Protein AF-A0A7J4PYE3-F1 (afdb_monomer_lite)

Radius of gyration: 20.79 Å; chains: 1; bounding box: 40×28×66 Å

Secondary structure (DSSP, 8-state):
--HHHHHHHHHHHHHTS----------PPPPP-EEEETTEEEETTHHHHHHHHTS-HHHHHHHHHHHHTS-EEE-SS-EEEES---HHHHHHHHHH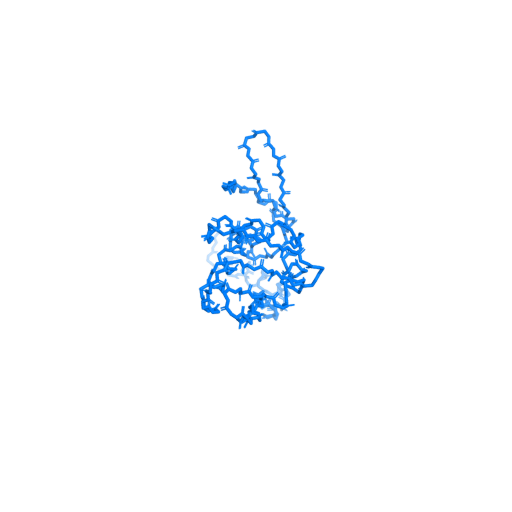HHHHHTS-TTT--S-EEEEEETTEEEEEETTT--EEEE--

Sequence (136 aa):
MSEEEYVKLLDRAFSKLPNLSADKADFVIPDADVFNEGTKTIIRNMALIADRARRSGADIARYIGKEFSVPVNMEEQRLIMNGKFPADEINRRIKRYFEVYVICRECKKPDTHLENAEKGMYLICEACGARYWVKN

pLDDT: mean 87.07, std 9.21, range [50.81, 94.44]

Foldseek 3Di:
DDPVVVVVVVVVVVVPDPPPPVPPVQLDQDQWDWDDDPQKIKTQALVVNCVSLVHDSVVVQVQVCVVVVFDWDDDPGMIITGGDDDSVVVRVSSVVCCVQAQADPPPRHSQWDWDQDPVGIWIAHPVPRDIDHGDD

Structure (mmCIF, N/CA/C/O backbone):
data_AF-A0A7J4PYE3-F1
#
_entry.id   AF-A0A7J4PYE3-F1
#
loop_
_atom_site.group_PDB
_atom_site.id
_atom_site.type_symbol
_atom_site.label_atom_id
_atom_site.label_alt_id
_atom_site.label_comp_id
_atom_site.label_asym_id
_atom_site.label_entity_id
_atom_site.label_seq_id
_atom_site.pdbx_PDB_ins_code
_atom_site.Cartn_x
_atom_site.Cartn_y
_atom_site.Cartn_z
_atom_site.occupancy
_atom_site.B_iso_or_equiv
_atom_site.auth_seq_id
_atom_site.auth_comp_id
_atom_site.auth_asym_id
_atom_site.auth_atom_id
_atom_site.pdbx_PDB_model_num
ATOM 1 N N . MET A 1 1 ? 20.023 1.152 -47.339 1.00 64.56 1 MET A N 1
ATOM 2 C CA . MET A 1 1 ? 19.140 0.050 -46.910 1.00 64.56 1 MET A CA 1
ATOM 3 C C . MET A 1 1 ? 17.877 0.158 -47.735 1.00 64.56 1 MET A C 1
ATOM 5 O O . MET A 1 1 ? 17.312 1.247 -47.766 1.00 64.56 1 MET A O 1
ATOM 9 N N . SER A 1 2 ? 17.508 -0.886 -48.474 1.00 87.19 2 SER A N 1
ATOM 10 C CA . SER A 1 2 ? 16.273 -0.881 -49.267 1.00 87.19 2 SER A CA 1
ATOM 11 C C . SER A 1 2 ? 15.071 -1.249 -48.396 1.00 87.19 2 SER A C 1
ATOM 13 O O . SER A 1 2 ? 15.210 -1.909 -47.365 1.00 87.19 2 SER A O 1
ATOM 15 N N . GLU A 1 3 ? 13.881 -0.820 -48.809 1.00 85.69 3 GLU A N 1
ATOM 16 C CA . GLU A 1 3 ? 12.619 -1.108 -48.115 1.00 85.69 3 GLU A CA 1
ATOM 17 C C . GLU A 1 3 ? 12.372 -2.624 -47.977 1.00 85.69 3 GLU A C 1
ATOM 19 O O . GLU A 1 3 ? 11.967 -3.108 -46.923 1.00 85.69 3 GLU A O 1
ATOM 24 N N . GLU A 1 4 ? 12.758 -3.402 -48.990 1.00 89.56 4 GLU A N 1
ATOM 25 C CA . GLU A 1 4 ? 12.681 -4.869 -48.983 1.00 89.56 4 GLU A CA 1
ATOM 26 C C . GLU A 1 4 ? 13.596 -5.528 -47.941 1.00 89.56 4 GLU A C 1
ATOM 28 O O . GLU A 1 4 ? 13.270 -6.572 -47.371 1.00 89.56 4 GLU A O 1
ATOM 33 N N . GLU A 1 5 ? 14.763 -4.936 -47.689 1.00 91.19 5 GLU A N 1
ATOM 34 C CA . GLU A 1 5 ? 15.734 -5.442 -46.720 1.00 91.19 5 GLU A CA 1
ATOM 35 C C . GLU A 1 5 ? 15.252 -5.194 -45.282 1.00 91.19 5 GLU 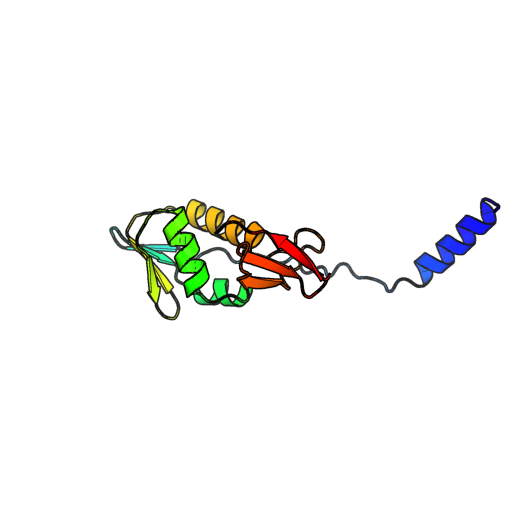A C 1
ATOM 37 O O . GLU A 1 5 ? 15.411 -6.057 -44.416 1.00 91.19 5 GLU A O 1
ATOM 42 N N . TYR A 1 6 ? 14.574 -4.064 -45.047 1.00 90.62 6 TYR A N 1
ATOM 43 C CA . TYR A 1 6 ? 13.924 -3.754 -43.772 1.00 90.62 6 TYR A CA 1
ATOM 44 C C . TYR A 1 6 ? 12.810 -4.755 -43.439 1.00 90.62 6 TYR A C 1
ATOM 46 O O . TYR A 1 6 ? 12.807 -5.316 -42.343 1.00 90.62 6 TYR A O 1
ATOM 54 N N . VAL A 1 7 ? 11.918 -5.045 -44.393 1.00 92.25 7 VAL A N 1
ATOM 55 C CA . VAL A 1 7 ? 10.800 -5.986 -44.188 1.00 92.25 7 VAL A CA 1
ATOM 56 C C . VAL A 1 7 ? 11.307 -7.398 -43.878 1.00 92.25 7 VAL A C 1
ATOM 58 O O . VAL A 1 7 ? 10.844 -8.025 -42.927 1.00 92.25 7 VAL A O 1
ATOM 61 N N . LYS A 1 8 ? 12.337 -7.879 -44.587 1.00 91.81 8 LYS A N 1
ATOM 62 C CA . LYS A 1 8 ? 12.940 -9.200 -44.318 1.00 91.81 8 LYS A CA 1
ATOM 63 C C . LYS A 1 8 ? 13.565 -9.302 -42.926 1.00 91.81 8 LYS A C 1
ATOM 65 O O . LYS A 1 8 ? 13.470 -10.345 -42.275 1.00 91.81 8 LYS A O 1
ATOM 70 N N . LEU A 1 9 ? 14.232 -8.241 -42.467 1.00 88.25 9 LEU A N 1
ATOM 71 C CA . LEU A 1 9 ? 14.792 -8.188 -41.115 1.00 88.25 9 LEU A CA 1
ATOM 72 C C . LEU A 1 9 ? 13.686 -8.151 -40.054 1.00 88.25 9 LEU A C 1
ATOM 74 O O . LEU A 1 9 ? 13.819 -8.807 -39.018 1.00 88.25 9 LEU A O 1
ATOM 78 N N . LEU A 1 10 ? 12.595 -7.438 -40.334 1.00 87.88 10 LEU A N 1
ATOM 79 C CA . LEU A 1 10 ? 11.438 -7.318 -39.456 1.00 87.88 10 LEU A CA 1
ATOM 80 C C . LEU A 1 10 ? 10.707 -8.661 -39.284 1.00 87.88 10 LEU A C 1
ATOM 82 O O . LEU A 1 10 ? 10.503 -9.100 -38.152 1.00 87.88 10 LEU A O 1
ATOM 86 N N . ASP A 1 11 ? 10.418 -9.373 -40.373 1.00 88.50 11 ASP A N 1
ATOM 87 C CA . ASP A 1 11 ? 9.763 -10.693 -40.340 1.00 88.50 11 ASP A CA 1
ATOM 88 C C . ASP A 1 11 ? 10.601 -11.738 -39.594 1.00 88.50 11 ASP A C 1
ATOM 90 O O . ASP A 1 11 ? 10.098 -12.556 -38.812 1.00 88.50 11 ASP A O 1
ATOM 94 N N . ARG A 1 12 ? 11.925 -11.687 -39.773 1.00 88.44 12 ARG A N 1
ATOM 95 C CA . ARG A 1 12 ? 12.855 -12.540 -39.026 1.00 88.44 12 ARG A CA 1
ATOM 96 C C . ARG A 1 12 ? 12.849 -12.224 -37.529 1.00 88.44 12 ARG A C 1
ATOM 98 O O . ARG A 1 12 ? 13.053 -13.131 -36.723 1.00 88.44 12 ARG A O 1
ATOM 105 N N . ALA A 1 13 ? 12.666 -10.962 -37.149 1.00 84.69 13 ALA A N 1
ATOM 106 C CA . ALA A 1 13 ? 12.586 -10.567 -35.748 1.00 84.69 13 ALA A CA 1
ATOM 107 C C . ALA A 1 13 ? 11.272 -11.048 -35.116 1.00 84.69 13 ALA A C 1
ATOM 109 O O . ALA A 1 13 ? 11.312 -11.686 -34.066 1.00 84.69 13 ALA A O 1
ATOM 110 N N . PHE A 1 14 ? 10.131 -10.834 -35.781 1.00 81.38 14 PHE A N 1
ATOM 111 C CA . PHE A 1 14 ? 8.822 -11.262 -35.277 1.00 81.38 14 PHE A CA 1
ATOM 112 C C . PHE A 1 14 ? 8.671 -12.784 -35.191 1.00 81.38 14 PHE A C 1
ATOM 114 O O . PHE A 1 14 ? 8.122 -13.279 -34.213 1.00 81.38 14 PHE A O 1
ATOM 121 N N . SER A 1 15 ? 9.218 -13.541 -36.146 1.00 83.88 15 SER A N 1
ATOM 122 C CA . SER A 1 15 ? 9.174 -15.015 -36.122 1.00 83.88 15 SER A CA 1
ATOM 123 C C . SER A 1 15 ? 9.995 -15.653 -34.995 1.00 83.88 15 SER A C 1
ATOM 125 O O . SER A 1 15 ? 9.767 -16.808 -34.642 1.00 83.88 15 SER A O 1
ATOM 127 N N . LYS A 1 16 ? 10.956 -14.917 -34.423 1.00 83.94 16 LYS A N 1
ATOM 128 C CA . LYS A 1 16 ? 11.773 -15.363 -33.285 1.00 83.94 16 LYS A CA 1
ATOM 129 C C . LYS A 1 16 ? 11.232 -14.921 -31.935 1.00 83.94 16 LYS A C 1
ATOM 131 O O . LYS A 1 16 ? 11.776 -15.343 -30.913 1.00 83.94 16 LYS A O 1
ATOM 136 N N . LEU A 1 17 ? 10.219 -14.057 -31.909 1.00 76.69 17 LEU A N 1
ATOM 137 C CA . LEU A 1 17 ? 9.573 -13.729 -30.653 1.00 76.69 17 LEU A CA 1
ATOM 138 C C . LEU A 1 17 ? 8.844 -14.989 -30.176 1.00 76.69 17 LEU A C 1
ATOM 140 O O . LEU A 1 17 ? 8.070 -15.565 -30.943 1.00 76.69 17 LEU A O 1
ATOM 144 N N . PRO A 1 18 ? 9.089 -15.455 -28.940 1.00 75.75 18 PRO A N 1
ATOM 145 C CA . PRO A 1 18 ? 8.238 -16.484 -28.370 1.00 75.75 18 PRO A CA 1
ATOM 146 C C . PRO A 1 18 ? 6.791 -15.987 -28.441 1.00 75.75 18 PRO A C 1
ATOM 148 O O . PRO A 1 18 ? 6.555 -14.786 -28.279 1.00 75.75 18 PRO A O 1
ATOM 151 N N . ASN A 1 19 ? 5.836 -16.894 -28.678 1.00 62.03 19 ASN A N 1
ATOM 152 C CA . ASN A 1 19 ? 4.420 -16.606 -28.476 1.00 62.03 19 ASN A CA 1
ATOM 153 C C . ASN A 1 19 ? 4.255 -16.218 -27.005 1.00 62.03 19 ASN A C 1
ATOM 155 O O . ASN A 1 19 ? 4.042 -17.072 -26.148 1.00 62.03 19 ASN A O 1
ATOM 159 N N . LEU A 1 20 ? 4.420 -14.930 -26.709 1.00 58.03 20 LEU A N 1
ATOM 160 C CA . LEU A 1 20 ? 3.992 -14.312 -25.474 1.00 58.03 20 LEU A CA 1
ATOM 161 C C . LEU A 1 20 ? 2.472 -14.372 -25.531 1.00 58.03 20 LEU A C 1
ATOM 163 O O . LEU A 1 20 ? 1.812 -13.400 -25.899 1.00 58.03 20 LEU A O 1
ATOM 167 N N . SER A 1 21 ? 1.919 -15.549 -25.222 1.00 51.34 21 SER A N 1
ATOM 168 C CA . SER A 1 21 ? 0.558 -15.624 -24.732 1.00 51.34 21 SER A CA 1
ATOM 169 C C . SER A 1 21 ? 0.466 -14.557 -23.656 1.00 51.34 21 SER A C 1
ATOM 171 O O . SER A 1 21 ? 1.351 -14.406 -22.807 1.00 51.34 21 SER A O 1
ATOM 173 N N . ALA A 1 22 ? -0.543 -13.713 -23.803 1.00 54.50 22 ALA A N 1
ATOM 174 C CA . ALA A 1 22 ? -0.790 -12.552 -22.981 1.00 54.50 22 ALA A CA 1
ATOM 175 C C . ALA A 1 22 ? -1.236 -12.959 -21.569 1.00 54.50 22 ALA A C 1
ATOM 177 O O . ALA A 1 22 ? -2.178 -12.397 -21.031 1.00 54.50 22 ALA A O 1
ATOM 178 N N . ASP A 1 23 ? -0.523 -13.878 -20.927 1.00 50.81 23 ASP A N 1
ATOM 179 C CA . ASP A 1 23 ? -0.608 -14.141 -19.501 1.00 50.81 23 ASP A CA 1
ATOM 180 C C . ASP A 1 23 ? 0.223 -13.079 -18.764 1.00 50.81 23 ASP A C 1
ATOM 182 O O . ASP A 1 23 ? 1.011 -13.358 -17.858 1.00 50.81 23 ASP A O 1
ATOM 186 N N . LYS A 1 24 ? 0.045 -11.802 -19.139 1.00 55.91 24 LYS A N 1
ATOM 187 C CA . LYS A 1 24 ? 0.186 -10.730 -18.160 1.00 55.91 24 LYS A CA 1
ATOM 188 C C . LYS A 1 24 ? -0.979 -10.954 -17.210 1.00 55.91 24 LYS A C 1
ATOM 190 O O . LYS A 1 24 ? -2.050 -10.397 -17.405 1.00 55.91 24 LYS A O 1
ATOM 195 N N . ALA A 1 25 ? -0.794 -11.836 -16.231 1.00 56.97 25 ALA A N 1
ATOM 196 C CA . ALA A 1 25 ? -1.664 -11.877 -15.076 1.00 56.97 25 ALA A CA 1
ATOM 197 C C . ALA A 1 25 ? -1.544 -10.492 -14.442 1.00 56.97 25 ALA A C 1
ATOM 199 O O . ALA A 1 25 ? -0.574 -10.203 -13.734 1.00 56.97 25 ALA A O 1
ATOM 200 N N . ASP A 1 26 ? -2.463 -9.605 -14.820 1.00 65.31 26 ASP A N 1
ATOM 201 C CA . ASP A 1 26 ? -2.506 -8.254 -14.307 1.00 65.31 26 ASP A CA 1
ATOM 202 C C . ASP A 1 26 ? -2.488 -8.366 -12.790 1.00 65.31 26 ASP A C 1
ATOM 204 O O . ASP A 1 26 ? -3.202 -9.167 -12.178 1.00 65.31 26 ASP A O 1
ATOM 208 N N . PHE A 1 27 ? -1.569 -7.638 -12.171 1.00 76.56 27 PHE A N 1
ATOM 209 C CA . PHE A 1 27 ? -1.453 -7.641 -10.730 1.00 76.56 27 PHE A CA 1
ATOM 210 C C . PHE A 1 27 ? -2.754 -7.082 -10.144 1.00 76.56 27 PHE A C 1
ATOM 212 O O . PHE A 1 27 ? -2.979 -5.873 -10.149 1.00 76.56 27 PHE A O 1
ATOM 219 N N . VAL A 1 28 ? -3.627 -7.967 -9.661 1.00 82.81 28 VAL A N 1
ATOM 220 C CA . VAL A 1 28 ? -4.865 -7.562 -8.996 1.00 82.81 28 VAL A CA 1
ATOM 221 C C . VAL A 1 28 ? -4.551 -7.190 -7.553 1.00 82.81 28 VAL A C 1
ATOM 223 O O . VAL A 1 28 ? -4.008 -7.997 -6.790 1.00 82.81 28 VAL A O 1
ATOM 226 N N . ILE A 1 29 ? -4.897 -5.954 -7.195 1.00 87.00 29 ILE A N 1
ATOM 227 C CA . ILE A 1 29 ? -4.863 -5.464 -5.819 1.00 87.00 29 ILE A CA 1
ATOM 228 C C . ILE A 1 29 ? -6.084 -6.053 -5.096 1.00 87.00 29 ILE A C 1
ATOM 230 O O . ILE A 1 29 ? -7.202 -5.813 -5.552 1.00 87.00 29 ILE A O 1
ATOM 234 N N . PRO A 1 30 ? -5.904 -6.819 -4.007 1.00 87.56 30 PRO A N 1
ATOM 235 C CA . PRO A 1 30 ? -7.022 -7.346 -3.236 1.00 87.56 30 PRO A CA 1
ATOM 236 C C . PRO A 1 30 ? -7.785 -6.200 -2.564 1.00 87.56 30 PRO A C 1
ATOM 238 O O . PRO A 1 30 ? -7.174 -5.299 -1.985 1.00 87.56 30 PRO A O 1
ATOM 241 N N . ASP A 1 31 ? -9.115 -6.244 -2.625 1.00 89.50 31 ASP A N 1
ATOM 242 C CA . ASP A 1 31 ? -9.959 -5.296 -1.899 1.00 89.50 31 ASP A CA 1
ATOM 243 C C . ASP A 1 31 ? -9.915 -5.582 -0.388 1.00 89.50 31 ASP A C 1
ATOM 245 O O . ASP A 1 31 ? -9.791 -6.728 0.056 1.00 89.50 31 ASP A O 1
ATOM 249 N N . ALA A 1 32 ? -10.002 -4.529 0.421 1.00 91.62 32 ALA A N 1
ATOM 250 C CA . ALA A 1 32 ? -10.013 -4.629 1.870 1.00 91.62 32 ALA A CA 1
ATOM 251 C C . ALA A 1 32 ? -11.366 -5.117 2.388 1.00 91.62 32 ALA A C 1
ATOM 253 O O . ALA A 1 32 ? -12.422 -4.576 2.057 1.00 91.62 32 ALA A O 1
ATOM 254 N N . ASP A 1 33 ? -11.308 -6.106 3.270 1.00 93.06 33 ASP A N 1
ATOM 255 C CA . ASP A 1 33 ? -12.452 -6.610 4.007 1.00 93.06 33 ASP A CA 1
ATOM 256 C C . ASP A 1 33 ? -12.653 -5.762 5.269 1.00 93.06 33 ASP A C 1
ATOM 258 O O . ASP A 1 33 ? -11.988 -5.961 6.293 1.00 93.06 33 ASP A O 1
ATOM 262 N N . VAL A 1 34 ? -13.532 -4.766 5.151 1.00 93.62 34 VAL A N 1
ATOM 263 C CA . VAL A 1 34 ? -13.765 -3.735 6.166 1.00 93.62 34 VAL A CA 1
ATOM 264 C C . VAL A 1 34 ? -14.991 -4.070 7.010 1.00 93.62 34 VAL A C 1
ATOM 266 O O . VAL A 1 34 ? -16.104 -4.199 6.503 1.00 93.62 34 VAL A O 1
ATOM 269 N N . PHE A 1 35 ? -14.795 -4.115 8.323 1.00 92.19 35 PHE A N 1
ATOM 270 C CA . PHE A 1 35 ? -15.835 -4.305 9.323 1.00 92.19 35 PHE A CA 1
ATOM 271 C C . PHE A 1 35 ? -15.869 -3.115 10.286 1.00 92.19 35 PHE A C 1
ATOM 273 O O . PHE A 1 35 ? -14.864 -2.774 10.905 1.00 92.19 35 PHE A O 1
ATOM 280 N N . ASN A 1 36 ? -17.030 -2.479 10.423 1.00 91.00 36 ASN A N 1
ATOM 281 C CA . ASN A 1 36 ? -17.217 -1.348 11.328 1.00 91.00 36 ASN A CA 1
ATOM 282 C C . ASN A 1 36 ? -17.849 -1.828 12.638 1.00 91.00 36 ASN A C 1
ATOM 284 O O . ASN A 1 36 ? -18.994 -2.276 12.641 1.00 91.00 36 ASN A O 1
ATOM 288 N N . GLU A 1 37 ? -17.127 -1.683 13.747 1.00 90.56 37 GLU A N 1
ATOM 289 C CA . GLU A 1 37 ? -17.587 -2.029 15.092 1.00 90.56 37 GLU A CA 1
ATOM 290 C C . GLU A 1 37 ? -17.690 -0.755 15.944 1.00 90.56 37 GLU A C 1
ATOM 292 O O . GLU A 1 37 ? -16.701 -0.224 16.454 1.00 90.56 37 GLU A O 1
ATOM 297 N N . GLY A 1 38 ? -18.906 -0.215 16.065 1.00 89.44 38 GLY A N 1
ATOM 298 C CA . GLY A 1 38 ? -19.159 1.028 16.798 1.00 89.44 38 GLY A CA 1
ATOM 299 C C . GLY A 1 38 ? -18.406 2.222 16.200 1.00 89.44 38 GLY A C 1
ATOM 300 O O . GLY A 1 38 ? -18.744 2.698 15.114 1.00 89.44 38 GLY A O 1
ATOM 301 N N . THR A 1 39 ? -17.402 2.721 16.925 1.00 89.44 39 THR A N 1
ATOM 302 C CA . THR A 1 39 ? -16.524 3.829 16.504 1.00 89.44 39 THR A CA 1
ATOM 303 C C . THR A 1 39 ? -15.192 3.363 15.919 1.00 89.44 39 THR A C 1
ATOM 305 O O . THR A 1 39 ? -14.353 4.207 15.608 1.00 89.44 39 THR A O 1
ATOM 308 N N . LYS A 1 40 ? -14.968 2.052 15.781 1.00 92.31 40 LYS A N 1
ATOM 309 C CA . LYS A 1 40 ? -13.733 1.476 15.240 1.00 92.31 40 LYS A CA 1
ATOM 310 C C . LYS A 1 40 ? -13.979 0.864 13.868 1.00 92.31 40 LYS A C 1
ATOM 312 O O . LYS A 1 40 ? -15.014 0.243 13.631 1.00 92.31 40 LYS A O 1
ATOM 317 N N . THR A 1 41 ? -12.996 0.999 12.987 1.00 93.75 41 THR A N 1
ATOM 318 C CA . THR A 1 41 ? -12.977 0.335 11.681 1.00 93.75 41 THR A CA 1
ATOM 319 C C . THR A 1 41 ? -11.896 -0.738 11.695 1.00 93.75 41 THR A C 1
ATOM 321 O O . THR A 1 41 ? -10.751 -0.455 12.043 1.00 93.75 41 THR A O 1
ATOM 324 N N . ILE A 1 42 ? -12.250 -1.969 11.343 1.00 93.75 42 ILE A N 1
ATOM 325 C CA . ILE A 1 42 ? -11.369 -3.138 11.375 1.00 93.75 42 ILE A CA 1
ATOM 326 C C . ILE A 1 42 ? -11.191 -3.657 9.950 1.00 93.75 42 ILE A C 1
ATOM 328 O O . ILE A 1 42 ? -12.171 -3.952 9.273 1.00 93.75 42 ILE A O 1
ATOM 332 N N . ILE A 1 43 ? -9.947 -3.814 9.502 1.00 94.44 43 ILE A N 1
ATOM 333 C CA . ILE A 1 43 ? -9.609 -4.475 8.236 1.00 94.44 43 ILE A CA 1
ATOM 334 C C . ILE A 1 43 ? -9.179 -5.905 8.552 1.00 94.44 43 ILE A C 1
ATOM 336 O O . ILE A 1 43 ? -8.143 -6.103 9.186 1.00 94.44 43 ILE A O 1
ATOM 340 N N . ARG A 1 44 ? -9.967 -6.900 8.132 1.00 93.25 44 ARG A N 1
ATOM 341 C CA . ARG A 1 44 ? -9.759 -8.315 8.499 1.00 93.25 44 ARG A CA 1
ATOM 342 C C . ARG A 1 44 ? -8.651 -9.003 7.707 1.00 93.25 44 ARG A C 1
ATOM 344 O O . ARG A 1 44 ? -8.002 -9.893 8.236 1.00 93.25 44 ARG A O 1
ATOM 351 N N . ASN A 1 45 ? -8.441 -8.602 6.455 1.00 93.88 45 ASN A N 1
ATOM 352 C CA . ASN A 1 45 ? -7.512 -9.241 5.518 1.00 93.88 45 ASN A CA 1
ATOM 353 C C . ASN A 1 45 ? -6.192 -8.467 5.355 1.00 93.88 45 ASN A C 1
ATOM 355 O O . ASN A 1 45 ? -5.578 -8.495 4.289 1.00 93.88 45 ASN A O 1
ATOM 359 N N . MET A 1 46 ? -5.739 -7.770 6.400 1.00 92.69 46 MET A N 1
ATOM 360 C CA . MET A 1 46 ? -4.557 -6.912 6.308 1.00 92.69 46 MET A CA 1
ATOM 361 C C . MET A 1 46 ? -3.271 -7.711 6.040 1.00 92.69 46 MET A C 1
ATOM 363 O O . MET A 1 46 ? -2.427 -7.260 5.266 1.00 92.69 46 MET A O 1
ATOM 367 N N . ALA A 1 47 ? -3.145 -8.912 6.614 1.00 91.50 47 ALA A N 1
ATOM 368 C CA . ALA A 1 47 ? -2.025 -9.813 6.330 1.00 91.50 47 ALA A CA 1
ATOM 369 C C . ALA A 1 47 ? -1.958 -10.203 4.843 1.00 91.50 47 ALA A C 1
ATOM 371 O O . ALA A 1 47 ? -0.915 -10.048 4.218 1.00 91.50 47 ALA A O 1
ATOM 372 N N . LEU A 1 48 ? -3.092 -10.570 4.236 1.00 91.94 48 LEU A N 1
ATOM 373 C CA . LEU A 1 48 ? -3.166 -10.907 2.809 1.00 91.94 48 LEU A CA 1
ATOM 374 C C . LEU A 1 48 ? -2.732 -9.735 1.913 1.00 91.94 48 LEU A C 1
ATOM 376 O O . LEU A 1 48 ? -2.034 -9.924 0.917 1.00 91.94 48 LEU A O 1
ATOM 380 N N . ILE A 1 49 ? -3.147 -8.514 2.264 1.00 92.56 49 ILE A N 1
ATOM 381 C CA . ILE A 1 49 ? -2.759 -7.297 1.538 1.00 92.56 49 ILE A CA 1
ATOM 382 C C . ILE A 1 49 ? -1.246 -7.068 1.660 1.00 92.56 49 ILE A C 1
ATOM 384 O O . ILE A 1 49 ? -0.591 -6.751 0.664 1.00 92.56 49 ILE A O 1
ATOM 388 N N . ALA A 1 50 ? -0.688 -7.255 2.858 1.00 91.75 50 ALA A N 1
ATOM 389 C CA . ALA A 1 50 ? 0.739 -7.110 3.128 1.00 91.75 50 ALA A CA 1
ATOM 390 C C . ALA A 1 50 ? 1.587 -8.143 2.369 1.00 91.75 50 ALA A C 1
ATOM 392 O O . ALA A 1 50 ? 2.561 -7.773 1.705 1.00 91.75 50 ALA A O 1
ATOM 393 N N . ASP A 1 51 ? 1.153 -9.403 2.365 1.00 90.56 51 ASP A N 1
ATOM 394 C CA . ASP A 1 51 ? 1.791 -10.493 1.625 1.00 90.56 51 ASP A CA 1
ATOM 395 C C . ASP A 1 51 ? 1.790 -10.208 0.123 1.00 90.56 51 ASP A C 1
ATOM 397 O O . ASP A 1 51 ? 2.817 -10.324 -0.553 1.00 90.56 51 ASP A O 1
ATOM 401 N N . ARG A 1 52 ? 0.656 -9.735 -0.409 1.00 90.12 52 ARG A N 1
ATOM 402 C CA . ARG A 1 52 ? 0.546 -9.366 -1.824 1.00 90.12 52 ARG A CA 1
ATOM 403 C C . ARG A 1 52 ? 1.437 -8.180 -2.191 1.00 90.12 52 ARG A C 1
ATOM 405 O O . ARG A 1 52 ? 1.953 -8.132 -3.308 1.00 90.12 52 ARG A O 1
ATOM 412 N N . ALA A 1 53 ? 1.621 -7.240 -1.266 1.00 89.50 53 ALA A N 1
ATOM 413 C CA . ALA A 1 53 ? 2.528 -6.109 -1.419 1.00 89.50 53 ALA A CA 1
ATOM 414 C C . ALA A 1 53 ? 4.009 -6.482 -1.231 1.00 89.50 53 ALA A C 1
ATOM 416 O O . ALA A 1 53 ? 4.869 -5.676 -1.587 1.00 89.50 53 ALA A O 1
ATOM 417 N N . ARG A 1 54 ? 4.324 -7.665 -0.676 1.00 89.31 54 ARG A N 1
ATOM 418 C CA . ARG A 1 54 ? 5.658 -8.014 -0.149 1.00 89.31 54 ARG A CA 1
ATOM 419 C C . ARG A 1 54 ? 6.204 -6.924 0.779 1.00 89.31 54 ARG A C 1
ATOM 421 O O . ARG A 1 54 ? 7.328 -6.435 0.621 1.00 89.31 54 ARG A O 1
ATOM 428 N N . ARG A 1 55 ? 5.370 -6.489 1.723 1.00 89.62 55 ARG A N 1
ATOM 429 C CA . ARG A 1 55 ? 5.705 -5.476 2.734 1.00 89.62 55 ARG A CA 1
ATOM 430 C C . ARG A 1 55 ? 5.252 -5.936 4.106 1.00 89.62 55 ARG A C 1
ATOM 432 O O . ARG A 1 55 ? 4.387 -6.797 4.218 1.00 89.62 55 ARG A O 1
ATOM 439 N N . SER A 1 56 ? 5.821 -5.342 5.152 1.00 89.69 56 SER A N 1
ATOM 440 C CA . SER A 1 56 ? 5.334 -5.602 6.500 1.00 89.69 56 SER A CA 1
ATOM 441 C C . SER A 1 56 ? 3.951 -4.967 6.687 1.00 89.69 56 SER A C 1
ATOM 443 O O . SER A 1 56 ? 3.686 -3.856 6.216 1.00 89.69 56 SER A O 1
ATOM 445 N N . GLY A 1 57 ? 3.062 -5.652 7.410 1.00 89.69 57 GLY A N 1
ATOM 446 C CA . GLY A 1 57 ? 1.760 -5.085 7.770 1.00 89.69 57 GLY A CA 1
ATOM 447 C C . GLY A 1 57 ? 1.888 -3.790 8.583 1.00 89.69 57 GLY A C 1
ATOM 448 O O . GLY A 1 57 ? 1.064 -2.891 8.437 1.00 89.69 57 GLY A O 1
ATOM 449 N N . ALA A 1 58 ? 2.960 -3.653 9.370 1.00 89.88 58 ALA A N 1
ATOM 450 C CA . ALA A 1 58 ? 3.251 -2.461 10.163 1.00 89.88 58 ALA A CA 1
ATOM 451 C C . ALA A 1 58 ? 3.550 -1.222 9.298 1.00 89.88 58 ALA A C 1
ATOM 453 O O . ALA A 1 58 ? 3.078 -0.129 9.616 1.00 89.88 58 ALA A O 1
ATOM 454 N N . ASP A 1 59 ? 4.277 -1.377 8.187 1.00 89.75 59 ASP A N 1
ATOM 455 C CA . ASP A 1 59 ? 4.576 -0.261 7.279 1.00 89.75 59 ASP A CA 1
ATOM 456 C C . ASP A 1 59 ? 3.309 0.261 6.601 1.00 89.75 59 ASP A C 1
ATOM 458 O O . ASP A 1 59 ? 3.083 1.473 6.523 1.00 89.75 59 ASP A O 1
ATOM 462 N N . ILE A 1 60 ? 2.450 -0.655 6.149 1.00 91.25 60 ILE A N 1
ATOM 463 C CA . ILE A 1 60 ? 1.181 -0.292 5.518 1.00 91.25 60 ILE A CA 1
ATOM 464 C C . ILE A 1 60 ? 0.229 0.317 6.553 1.00 91.25 60 ILE A C 1
ATOM 466 O O . ILE A 1 60 ? -0.413 1.329 6.275 1.00 91.25 60 ILE A O 1
ATOM 470 N N . ALA A 1 61 ? 0.182 -0.233 7.770 1.00 92.19 61 ALA A N 1
ATOM 471 C CA . ALA A 1 61 ? -0.574 0.346 8.875 1.00 92.19 61 ALA A CA 1
ATOM 472 C C . ALA A 1 61 ? -0.123 1.787 9.150 1.00 92.19 61 ALA A C 1
ATOM 474 O O . ALA A 1 61 ? -0.952 2.694 9.191 1.00 92.19 61 ALA A O 1
ATOM 475 N N . ARG A 1 62 ? 1.189 2.033 9.246 1.00 90.88 62 ARG A N 1
ATOM 476 C CA . ARG A 1 62 ? 1.746 3.379 9.444 1.00 90.88 62 ARG A CA 1
ATOM 477 C C . ARG A 1 62 ? 1.344 4.341 8.325 1.00 90.88 62 ARG A C 1
ATOM 479 O O . ARG A 1 62 ? 1.032 5.496 8.612 1.00 90.88 62 ARG A O 1
ATOM 486 N N . TYR A 1 63 ? 1.336 3.881 7.075 1.00 91.81 63 TYR A N 1
ATOM 487 C CA . TYR A 1 63 ? 0.851 4.669 5.943 1.00 91.81 63 TYR A CA 1
ATOM 488 C C . TYR A 1 63 ? -0.637 5.021 6.089 1.00 91.81 63 TYR A C 1
ATOM 490 O O . TYR A 1 63 ? -1.001 6.192 6.014 1.00 91.81 63 TYR A O 1
ATOM 498 N N . ILE A 1 64 ? -1.487 4.033 6.377 1.00 91.94 64 ILE A N 1
ATOM 499 C CA . ILE A 1 64 ? -2.932 4.231 6.563 1.00 91.94 64 ILE A CA 1
ATOM 500 C C . ILE A 1 64 ? -3.203 5.208 7.717 1.00 91.94 64 ILE A C 1
ATOM 502 O O . ILE A 1 64 ? -4.000 6.131 7.564 1.00 91.94 64 ILE A O 1
ATOM 506 N N . GLY A 1 65 ? -2.502 5.070 8.846 1.00 92.44 65 GLY A N 1
ATOM 507 C CA . GLY A 1 65 ? -2.642 5.981 9.983 1.00 92.44 65 GLY A CA 1
ATOM 508 C C . GLY A 1 65 ? -2.277 7.430 9.648 1.00 92.44 65 GLY A C 1
ATOM 509 O O . GLY A 1 65 ? -2.989 8.346 10.056 1.00 92.44 65 GLY A O 1
ATOM 510 N N . LYS A 1 66 ? -1.222 7.646 8.846 1.00 91.50 66 LYS A N 1
ATOM 511 C CA . LYS A 1 66 ? -0.856 8.980 8.337 1.00 91.50 66 LYS A CA 1
ATOM 512 C C . LYS A 1 66 ? -1.912 9.547 7.382 1.00 91.50 66 LYS A C 1
ATOM 514 O O . LYS A 1 66 ? -2.231 10.725 7.473 1.00 91.50 66 LYS A O 1
ATOM 519 N N . GLU A 1 67 ? -2.452 8.733 6.477 1.00 91.56 67 GLU A N 1
ATOM 520 C CA . GLU A 1 67 ? -3.424 9.180 5.466 1.00 91.56 67 GLU A CA 1
ATOM 521 C C . GLU A 1 67 ? -4.786 9.556 6.059 1.00 91.56 67 GLU A C 1
ATOM 523 O O . GLU A 1 67 ? -5.428 10.490 5.580 1.00 91.56 67 GLU A O 1
ATOM 528 N N . PHE A 1 68 ? -5.229 8.832 7.088 1.00 90.62 68 PHE A N 1
ATOM 529 C CA . PHE A 1 68 ? -6.497 9.094 7.770 1.00 90.62 68 PHE A CA 1
ATOM 530 C C . PHE A 1 68 ? -6.349 9.996 9.001 1.00 90.62 68 PHE A C 1
ATOM 532 O O . PHE A 1 68 ? -7.356 10.379 9.589 1.00 90.62 68 PHE A O 1
ATOM 539 N N . SER A 1 69 ? -5.121 10.359 9.389 1.00 91.50 69 SER A N 1
ATOM 540 C CA . SER A 1 69 ? -4.823 11.117 10.613 1.00 91.50 69 SER A CA 1
ATOM 541 C C . SER A 1 69 ? -5.429 10.483 11.870 1.00 91.50 69 SER A C 1
ATOM 543 O O . SER A 1 69 ? -5.913 11.181 12.761 1.00 91.50 69 SER A O 1
ATOM 545 N N . VAL A 1 70 ? -5.409 9.149 11.943 1.00 92.31 70 VAL A N 1
ATOM 546 C CA . VAL A 1 70 ? -5.956 8.389 13.072 1.00 92.31 70 VAL A CA 1
ATOM 547 C C . VAL A 1 70 ? -4.920 7.442 13.661 1.00 92.31 70 VAL A C 1
ATOM 549 O O . VAL A 1 70 ? -4.087 6.897 12.933 1.00 92.31 70 VAL A O 1
ATOM 552 N N . PRO A 1 71 ? -4.972 7.197 14.979 1.00 90.06 71 PRO A N 1
ATOM 553 C CA . PRO A 1 71 ? -4.206 6.120 15.577 1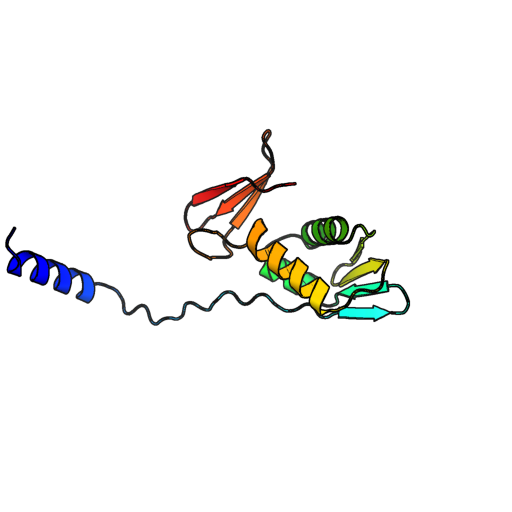.00 90.06 71 PRO A CA 1
ATOM 554 C C . PRO A 1 71 ? -4.698 4.772 15.040 1.00 90.06 71 PRO A C 1
ATOM 556 O O . PRO A 1 71 ? -5.903 4.505 14.964 1.00 90.06 71 PRO A O 1
ATOM 559 N N . VAL A 1 72 ? -3.736 3.925 14.689 1.00 93.00 72 VAL A N 1
ATOM 560 C CA . VAL A 1 72 ? -3.953 2.587 14.144 1.00 93.00 72 VAL A CA 1
ATOM 561 C C . VAL A 1 72 ? -3.187 1.568 14.972 1.00 93.00 72 VAL A C 1
ATOM 563 O O . VAL A 1 72 ? -2.086 1.849 15.444 1.00 93.00 72 VAL A O 1
ATOM 566 N N . ASN A 1 73 ? -3.768 0.388 15.139 1.00 92.06 73 ASN A N 1
ATOM 567 C CA . ASN A 1 73 ? -3.145 -0.735 15.819 1.00 92.06 73 ASN A CA 1
ATOM 568 C C . ASN A 1 73 ? -3.164 -1.953 14.899 1.00 92.06 73 ASN A C 1
ATOM 570 O O . ASN A 1 73 ? -4.234 -2.381 14.466 1.00 92.06 73 ASN A O 1
ATOM 574 N N . MET A 1 74 ? -1.987 -2.492 14.594 1.00 90.62 74 MET A N 1
ATOM 575 C CA . MET A 1 74 ? -1.859 -3.712 13.806 1.00 90.62 74 MET A CA 1
ATOM 576 C C . MET A 1 74 ? -1.847 -4.908 14.756 1.00 90.62 74 MET A C 1
ATOM 578 O O . MET A 1 74 ? -0.944 -5.042 15.577 1.00 90.62 74 MET A O 1
ATOM 582 N N . GLU A 1 75 ? -2.843 -5.775 14.631 1.00 88.31 75 GLU A N 1
ATOM 583 C CA . GLU A 1 75 ? -2.817 -7.126 15.188 1.00 88.31 75 GLU A CA 1
ATOM 584 C C . GLU A 1 75 ? -2.378 -8.102 14.085 1.00 88.31 75 GLU A C 1
ATOM 586 O O . GLU A 1 75 ? -2.491 -7.774 12.907 1.00 88.31 75 GLU A O 1
ATOM 591 N N . GLU A 1 76 ? -1.891 -9.300 14.430 1.00 80.12 76 GLU A N 1
ATOM 592 C CA . GLU A 1 76 ? -1.208 -10.233 13.503 1.00 80.12 76 GLU A CA 1
ATOM 593 C C . GLU A 1 76 ? -1.870 -10.408 12.125 1.00 80.12 76 GLU A C 1
ATOM 595 O O . GLU A 1 76 ? -1.175 -10.548 11.122 1.00 80.12 76 GLU A O 1
ATOM 600 N N . GLN A 1 77 ? -3.204 -10.397 12.063 1.00 87.56 77 GLN A N 1
ATOM 601 C CA . GLN A 1 77 ? -3.966 -10.576 10.823 1.00 87.56 77 GLN A CA 1
ATOM 602 C C . GLN A 1 77 ? -4.810 -9.355 10.428 1.00 87.56 77 GLN A C 1
ATOM 604 O O . GLN A 1 77 ? -5.198 -9.229 9.264 1.00 87.56 77 GLN A O 1
ATOM 609 N N . ARG A 1 78 ? -5.090 -8.443 11.370 1.00 91.81 78 ARG A N 1
ATOM 610 C CA . ARG A 1 78 ? -6.094 -7.382 11.206 1.00 91.81 78 ARG A CA 1
ATOM 611 C C . ARG A 1 78 ? -5.588 -6.011 11.640 1.00 91.81 78 ARG A C 1
ATOM 613 O O . ARG A 1 78 ? -4.881 -5.886 12.634 1.00 91.81 78 ARG A O 1
ATOM 620 N N . LEU A 1 79 ? -6.019 -4.972 10.930 1.00 92.88 79 LEU A N 1
ATOM 621 C CA . LEU A 1 79 ? -5.740 -3.580 11.284 1.00 92.88 79 LEU A CA 1
ATOM 622 C C . LEU A 1 79 ? -6.952 -2.968 11.977 1.00 92.88 79 LEU A C 1
ATOM 624 O O . LEU A 1 79 ? -8.051 -3.004 11.430 1.00 92.88 79 LEU A O 1
ATOM 628 N N . ILE A 1 80 ? -6.751 -2.372 13.148 1.00 93.56 80 ILE A N 1
ATOM 629 C CA . ILE A 1 80 ? -7.785 -1.647 13.885 1.00 93.56 80 ILE A CA 1
ATOM 630 C C . ILE A 1 80 ? -7.498 -0.152 13.784 1.00 93.56 80 ILE A C 1
ATOM 632 O O . ILE A 1 80 ? -6.424 0.315 14.157 1.00 93.56 80 ILE A O 1
ATOM 636 N N . MET A 1 81 ? -8.477 0.604 13.305 1.00 94.31 81 MET A N 1
ATOM 637 C CA . MET A 1 81 ? -8.436 2.056 13.191 1.00 94.31 81 MET A CA 1
ATOM 638 C C . MET A 1 81 ? -9.478 2.674 14.121 1.00 94.31 81 MET A C 1
ATOM 640 O O . MET A 1 81 ? -10.616 2.204 14.193 1.00 94.31 81 MET A O 1
ATOM 644 N N . ASN A 1 82 ? -9.113 3.758 14.804 1.00 92.06 82 ASN A N 1
ATOM 645 C CA . ASN A 1 82 ? -10.073 4.543 15.577 1.00 92.06 82 ASN A CA 1
ATOM 646 C C . ASN A 1 82 ? -10.772 5.546 14.653 1.00 92.06 82 ASN A C 1
ATOM 648 O O . ASN A 1 82 ? -10.130 6.431 14.098 1.00 92.06 82 ASN A O 1
ATOM 652 N N . GLY A 1 83 ? -12.083 5.411 14.487 1.00 90.00 83 GLY A N 1
ATOM 653 C CA . GLY A 1 83 ? -12.888 6.180 13.544 1.00 90.00 83 GLY A CA 1
ATOM 654 C C . GLY A 1 83 ? -13.772 5.270 12.697 1.00 90.00 83 GLY A C 1
ATOM 655 O O . GLY A 1 83 ? -13.554 4.059 12.623 1.00 90.00 83 GLY A O 1
ATOM 656 N N . LYS A 1 84 ? -14.781 5.862 12.055 1.00 90.06 84 LYS A N 1
ATOM 657 C CA . LYS A 1 84 ? -15.697 5.171 11.146 1.00 90.06 84 LYS A CA 1
ATOM 658 C C . LYS A 1 84 ? -15.390 5.593 9.718 1.00 90.06 84 LYS A C 1
ATOM 660 O O . LYS A 1 84 ? -15.607 6.753 9.373 1.00 90.06 84 LYS A O 1
ATOM 665 N N . PHE A 1 85 ? -14.936 4.651 8.900 1.00 90.75 85 PHE A N 1
ATOM 666 C CA . PHE A 1 85 ? -14.581 4.913 7.509 1.00 90.75 85 PHE A CA 1
ATOM 667 C C . PHE A 1 85 ? -15.356 3.992 6.561 1.00 90.75 85 PHE A C 1
ATOM 669 O O . PHE A 1 85 ? -15.562 2.811 6.861 1.00 90.75 85 PHE A O 1
ATOM 676 N N . PRO A 1 86 ? -15.827 4.508 5.414 1.00 91.75 86 PRO A N 1
ATOM 677 C CA . PRO A 1 86 ? -16.450 3.670 4.403 1.00 91.75 86 PRO A CA 1
ATOM 678 C C . PRO A 1 86 ? -15.392 2.798 3.713 1.00 91.75 86 PRO A C 1
ATOM 680 O O . PRO A 1 86 ? -14.268 3.243 3.462 1.00 91.75 86 PRO A O 1
ATOM 683 N N . ALA A 1 87 ? -15.769 1.566 3.357 1.00 91.94 87 ALA A N 1
ATOM 684 C CA . ALA A 1 87 ? -14.870 0.608 2.712 1.00 91.94 87 ALA A CA 1
ATOM 685 C C . ALA A 1 87 ? -14.252 1.160 1.415 1.00 91.94 87 ALA A C 1
ATOM 687 O O . ALA A 1 87 ? -13.063 0.977 1.161 1.00 91.94 87 ALA A O 1
ATOM 688 N N . ASP A 1 88 ? -15.027 1.925 0.641 1.00 92.94 88 ASP A N 1
ATOM 689 C CA . ASP A 1 88 ? -14.560 2.558 -0.594 1.00 92.94 88 ASP A CA 1
ATOM 690 C C . ASP A 1 88 ? -13.385 3.509 -0.370 1.00 92.94 88 ASP A C 1
ATOM 692 O O . ASP A 1 88 ? -12.470 3.583 -1.189 1.00 92.94 88 ASP A O 1
ATOM 696 N N . GLU A 1 89 ? -13.387 4.258 0.734 1.00 92.56 89 GLU A N 1
ATOM 697 C CA . GLU A 1 89 ? -12.303 5.191 1.023 1.00 92.56 89 GLU A CA 1
ATOM 698 C C . GLU A 1 89 ? -11.025 4.457 1.423 1.00 92.56 89 GLU A C 1
ATOM 700 O O . GLU A 1 89 ? -9.946 4.809 0.944 1.00 92.56 89 GLU A O 1
ATOM 705 N N . ILE A 1 90 ? -11.153 3.395 2.218 1.00 92.38 90 ILE A N 1
ATOM 706 C CA . ILE A 1 90 ? -10.033 2.522 2.586 1.00 92.38 90 ILE A CA 1
ATOM 707 C C . ILE A 1 90 ? -9.433 1.881 1.331 1.00 92.38 90 ILE A C 1
ATOM 709 O O . ILE A 1 90 ? -8.226 1.984 1.106 1.00 92.38 90 ILE A O 1
ATOM 713 N N . ASN A 1 91 ? -10.272 1.328 0.454 1.00 93.19 91 ASN A N 1
ATOM 714 C CA . ASN A 1 91 ? -9.837 0.745 -0.815 1.00 93.19 91 ASN A CA 1
ATOM 715 C C . ASN A 1 91 ? -9.127 1.7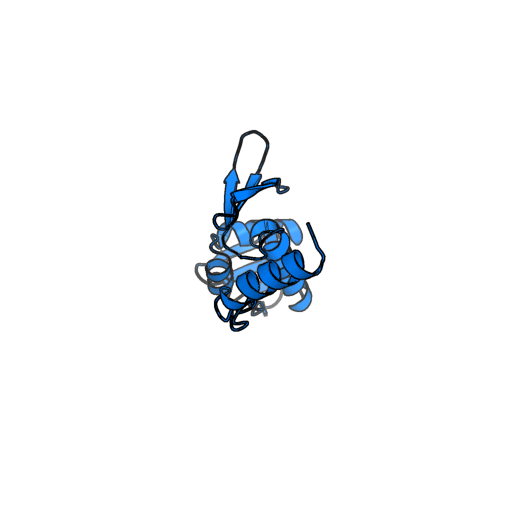66 -1.710 1.00 93.19 91 ASN A C 1
ATOM 717 O O . ASN A 1 91 ? -8.102 1.447 -2.313 1.00 93.19 91 ASN A O 1
ATOM 721 N N . ARG A 1 92 ? -9.603 3.017 -1.768 1.00 93.81 92 ARG A N 1
ATOM 722 C CA . ARG A 1 92 ? -8.913 4.092 -2.503 1.00 93.81 92 ARG A CA 1
ATOM 723 C C . ARG A 1 92 ? -7.514 4.374 -1.951 1.00 93.81 92 ARG A C 1
ATOM 725 O O . ARG A 1 92 ? -6.581 4.534 -2.739 1.00 93.81 92 ARG A O 1
ATOM 732 N N . ARG A 1 93 ? -7.342 4.432 -0.626 1.00 93.06 93 ARG A N 1
ATOM 733 C CA . ARG A 1 93 ? -6.022 4.668 -0.005 1.00 93.06 93 ARG A CA 1
ATOM 734 C C . ARG A 1 93 ? -5.080 3.485 -0.198 1.00 93.06 93 ARG A C 1
ATOM 736 O O . ARG A 1 93 ? -3.910 3.696 -0.499 1.00 93.06 93 ARG A O 1
ATOM 743 N N . ILE A 1 94 ? -5.589 2.259 -0.109 1.00 92.50 94 ILE A N 1
ATOM 744 C CA . ILE A 1 94 ? -4.805 1.049 -0.376 1.00 92.50 94 ILE A CA 1
ATOM 745 C C . ILE A 1 94 ? -4.346 1.026 -1.834 1.00 92.50 94 ILE A C 1
ATOM 747 O O . ILE A 1 94 ? -3.158 0.858 -2.089 1.00 92.50 94 ILE A O 1
ATOM 751 N N . LYS A 1 95 ? -5.232 1.293 -2.800 1.00 92.19 95 LYS A N 1
ATOM 752 C CA . LYS A 1 95 ? -4.848 1.378 -4.221 1.00 92.19 95 LYS A CA 1
ATOM 753 C C . LYS A 1 95 ? -3.738 2.406 -4.452 1.00 92.19 95 LYS A C 1
ATOM 755 O O . LYS A 1 95 ? -2.730 2.084 -5.077 1.00 92.19 95 LYS A O 1
ATOM 760 N N . ARG A 1 96 ? -3.856 3.593 -3.848 1.00 92.44 96 ARG A N 1
ATOM 761 C CA . ARG A 1 96 ? -2.800 4.617 -3.887 1.00 92.44 96 ARG A CA 1
ATOM 762 C C . ARG A 1 96 ? -1.486 4.127 -3.266 1.00 92.44 96 ARG A C 1
ATOM 764 O O . ARG A 1 96 ? -0.424 4.409 -3.817 1.00 92.44 96 ARG A O 1
ATOM 771 N N . TYR A 1 97 ? -1.534 3.378 -2.164 1.00 92.25 97 TYR A N 1
ATOM 772 C CA . TYR A 1 97 ? -0.334 2.779 -1.574 1.00 92.25 97 TYR A CA 1
ATOM 773 C C . TYR A 1 97 ? 0.376 1.849 -2.562 1.00 92.25 97 TYR A C 1
ATOM 775 O O . TYR A 1 97 ? 1.583 1.980 -2.766 1.00 92.25 97 TYR A O 1
ATOM 783 N N . PHE A 1 98 ? -0.367 0.954 -3.219 1.00 91.69 98 PHE A N 1
ATOM 784 C CA . PHE A 1 98 ? 0.203 0.050 -4.218 1.00 91.69 98 PHE A CA 1
ATOM 785 C C . PHE A 1 98 ? 0.835 0.814 -5.383 1.00 91.69 98 PHE A C 1
ATOM 787 O O . PHE A 1 98 ? 1.958 0.509 -5.774 1.00 91.69 98 PHE A O 1
ATOM 794 N N . GLU A 1 99 ? 0.168 1.842 -5.903 1.00 89.56 99 GLU A N 1
ATOM 795 C CA . GLU A 1 99 ? 0.684 2.656 -7.010 1.00 89.56 99 GLU A CA 1
ATOM 796 C C . GLU A 1 99 ? 1.973 3.419 -6.669 1.00 89.56 99 GLU A C 1
ATOM 798 O O . GLU A 1 99 ? 2.811 3.636 -7.546 1.00 89.56 99 GLU A O 1
ATOM 803 N N . VAL A 1 100 ? 2.135 3.850 -5.414 1.00 89.31 100 VAL A N 1
ATOM 804 C CA . VAL A 1 100 ? 3.267 4.692 -4.994 1.00 89.31 100 VAL A CA 1
ATOM 805 C C . VAL A 1 100 ? 4.429 3.878 -4.423 1.00 89.31 100 VAL A C 1
ATOM 807 O O . VAL A 1 100 ? 5.579 4.220 -4.694 1.00 89.31 100 VAL A O 1
ATOM 810 N N . TYR A 1 101 ? 4.151 2.826 -3.648 1.00 89.81 101 TYR A N 1
ATOM 811 C CA . TYR A 1 101 ? 5.146 2.125 -2.822 1.00 89.81 101 TYR A CA 1
ATOM 812 C C . TYR A 1 101 ? 5.377 0.653 -3.205 1.00 89.81 101 TYR A C 1
ATOM 814 O O . TYR A 1 101 ? 6.246 0.005 -2.613 1.00 89.81 101 TYR A O 1
ATOM 822 N N . VAL A 1 102 ? 4.624 0.112 -4.171 1.00 90.62 102 VAL A N 1
ATOM 823 C CA . VAL A 1 102 ? 4.717 -1.308 -4.566 1.00 90.62 102 VAL A CA 1
ATOM 824 C C . VAL A 1 102 ? 4.941 -1.473 -6.068 1.00 90.62 102 VAL A C 1
ATOM 826 O O . VAL A 1 102 ? 5.839 -2.201 -6.484 1.00 90.62 102 VAL A O 1
ATOM 829 N N . ILE A 1 103 ? 4.142 -0.811 -6.900 1.00 90.25 103 ILE A N 1
ATOM 830 C CA . ILE A 1 103 ? 4.145 -1.012 -8.348 1.00 90.25 103 ILE A CA 1
ATOM 831 C C . ILE A 1 103 ? 5.221 -0.136 -8.994 1.00 90.25 103 ILE A C 1
ATOM 833 O O . ILE A 1 103 ? 5.248 1.084 -8.834 1.00 90.25 103 ILE A O 1
ATOM 837 N N . CYS A 1 104 ? 6.092 -0.758 -9.788 1.00 89.62 104 CYS A N 1
ATOM 838 C CA . CYS A 1 104 ? 7.059 -0.036 -10.605 1.00 89.62 104 CYS A CA 1
ATOM 839 C C . CYS A 1 104 ? 6.355 0.787 -11.700 1.00 89.62 104 CYS A C 1
ATOM 841 O O . CYS A 1 104 ? 5.478 0.287 -12.409 1.00 89.62 104 CYS A O 1
ATOM 843 N N . ARG A 1 105 ? 6.768 2.044 -11.892 1.00 86.69 105 ARG A N 1
ATOM 844 C CA . ARG A 1 105 ? 6.160 2.940 -12.891 1.00 86.69 105 ARG A CA 1
ATOM 845 C C . ARG A 1 105 ? 6.489 2.547 -14.332 1.00 86.69 105 ARG A C 1
ATOM 847 O O . ARG A 1 105 ? 5.643 2.761 -15.196 1.00 86.69 105 ARG A O 1
ATOM 854 N N . GLU A 1 106 ? 7.654 1.945 -14.560 1.00 85.94 106 GLU A N 1
ATOM 855 C CA . GLU A 1 106 ? 8.116 1.507 -15.882 1.00 85.94 106 GLU A CA 1
ATOM 856 C C . GLU A 1 106 ? 7.581 0.131 -16.276 1.00 85.94 106 GLU A C 1
ATOM 858 O O . GLU A 1 106 ? 6.866 0.008 -17.266 1.00 85.94 106 GLU A O 1
ATOM 863 N N . CYS A 1 107 ? 7.884 -0.911 -15.496 1.00 85.56 107 CYS A N 1
ATOM 864 C CA . CYS A 1 107 ? 7.526 -2.281 -15.875 1.00 85.56 107 CYS A CA 1
ATOM 865 C C . CYS A 1 107 ? 6.162 -2.752 -15.342 1.00 85.56 107 CYS A C 1
ATOM 867 O O . CYS A 1 107 ? 5.738 -3.856 -15.680 1.00 85.56 107 CYS A O 1
ATOM 869 N N . LYS A 1 108 ? 5.482 -1.949 -14.505 1.00 84.88 108 LYS A N 1
ATOM 870 C CA . LYS A 1 108 ? 4.178 -2.260 -13.874 1.00 84.88 108 LYS A CA 1
ATOM 871 C C . LYS A 1 108 ? 4.150 -3.545 -13.041 1.00 84.88 108 LYS A C 1
ATOM 873 O O . LYS A 1 108 ? 3.080 -4.023 -12.677 1.00 84.88 108 LYS A O 1
ATOM 878 N N . LYS A 1 109 ? 5.319 -4.078 -12.684 1.00 85.25 109 LYS A N 1
ATOM 879 C CA . LYS A 1 109 ? 5.442 -5.230 -11.793 1.00 85.25 109 LYS A CA 1
ATOM 880 C C . LYS A 1 109 ? 5.500 -4.791 -10.326 1.00 85.25 109 LYS A C 1
ATOM 882 O O . LYS A 1 109 ? 6.044 -3.721 -10.036 1.00 85.25 109 LYS A O 1
ATOM 887 N N . PRO A 1 110 ? 4.995 -5.619 -9.396 1.00 86.94 110 PRO A N 1
ATOM 888 C CA . PRO A 1 110 ? 5.110 -5.397 -7.954 1.00 86.94 110 PRO A CA 1
ATOM 889 C C . PRO A 1 110 ? 6.485 -5.815 -7.391 1.00 86.94 110 PRO A C 1
ATOM 891 O O . PRO A 1 110 ? 6.645 -5.907 -6.176 1.00 86.94 110 PRO A O 1
ATOM 894 N N . ASP A 1 111 ? 7.455 -6.178 -8.244 1.00 88.00 111 ASP A N 1
ATOM 895 C CA . ASP A 1 111 ? 8.825 -6.597 -7.886 1.00 88.00 111 ASP A CA 1
ATOM 896 C C . ASP A 1 111 ? 9.676 -5.402 -7.473 1.00 88.00 111 ASP A C 1
ATOM 898 O O . ASP A 1 111 ? 10.518 -4.917 -8.232 1.00 88.00 111 ASP A O 1
ATOM 902 N N . THR A 1 112 ? 9.404 -4.885 -6.275 1.00 90.94 112 THR A N 1
ATOM 903 C CA . THR A 1 112 ? 10.099 -3.728 -5.714 1.00 90.94 112 THR A CA 1
ATOM 904 C C . THR A 1 112 ? 10.422 -3.910 -4.234 1.00 90.94 112 THR A C 1
ATOM 906 O O . THR A 1 112 ? 9.686 -4.581 -3.504 1.00 90.94 112 THR A O 1
ATOM 909 N N . HIS A 1 113 ? 11.456 -3.222 -3.754 1.00 90.69 113 HIS A N 1
ATOM 910 C CA . HIS A 1 113 ? 11.752 -3.043 -2.331 1.00 90.69 113 HIS A CA 1
ATOM 911 C C . HIS A 1 113 ? 11.941 -1.559 -1.984 1.00 90.69 113 HIS A C 1
ATOM 913 O O . HIS A 1 113 ? 12.205 -0.727 -2.857 1.00 90.69 113 HIS A O 1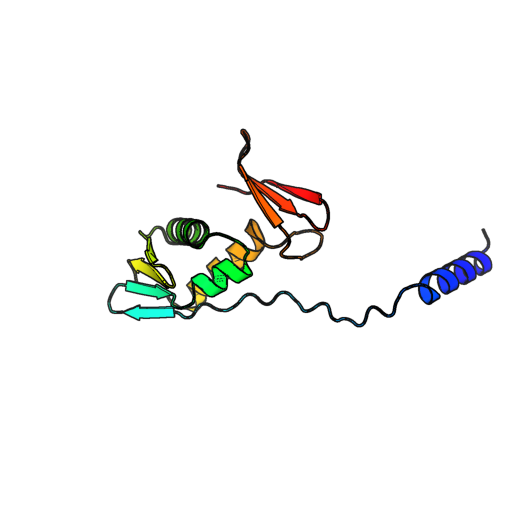
ATOM 919 N N . LEU A 1 114 ? 11.749 -1.226 -0.705 1.00 89.56 114 LEU A N 1
ATOM 920 C CA . LEU A 1 114 ? 11.961 0.118 -0.172 1.00 89.56 114 LEU A CA 1
ATOM 921 C C . LEU A 1 114 ? 13.333 0.192 0.498 1.00 89.56 114 LEU A C 1
ATOM 923 O O . LEU A 1 114 ? 13.644 -0.622 1.363 1.00 89.56 114 LEU A O 1
ATOM 927 N N . GLU A 1 115 ? 14.127 1.188 0.122 1.00 89.44 115 GLU A N 1
ATOM 928 C CA . GLU A 1 115 ? 15.445 1.457 0.694 1.00 89.44 115 GLU A CA 1
ATOM 929 C C . GLU A 1 115 ? 15.440 2.840 1.351 1.00 89.44 115 GLU A C 1
ATOM 931 O O . GLU A 1 115 ? 15.139 3.850 0.707 1.00 89.44 115 GLU A O 1
ATOM 936 N N . ASN A 1 116 ? 15.777 2.897 2.639 1.00 86.75 116 ASN A N 1
ATOM 937 C CA . ASN A 1 116 ? 15.996 4.158 3.341 1.00 86.75 116 ASN A CA 1
ATOM 938 C C . ASN A 1 116 ? 17.446 4.600 3.131 1.00 86.75 116 ASN A C 1
ATOM 940 O O . ASN A 1 116 ? 18.365 3.931 3.595 1.00 86.75 116 ASN A O 1
ATOM 944 N N . ALA A 1 117 ? 17.645 5.735 2.466 1.00 84.81 117 ALA A N 1
ATOM 945 C CA . ALA A 1 117 ? 18.953 6.361 2.300 1.00 84.81 117 ALA A CA 1
ATOM 946 C C . ALA A 1 117 ? 18.963 7.766 2.929 1.00 84.81 117 ALA A C 1
ATOM 948 O O . ALA A 1 117 ? 17.916 8.320 3.264 1.00 84.81 117 ALA A O 1
ATOM 949 N N . GLU A 1 118 ? 20.144 8.379 3.060 1.00 79.88 118 GLU A N 1
ATOM 950 C CA . GLU A 1 118 ? 20.318 9.695 3.710 1.00 79.88 118 GLU A CA 1
ATOM 951 C C . GLU A 1 118 ? 19.439 10.803 3.106 1.00 79.88 118 GLU A C 1
ATOM 953 O O . GLU A 1 118 ? 19.004 11.717 3.803 1.00 79.88 118 GLU A O 1
ATOM 958 N N . LYS A 1 119 ? 19.145 10.712 1.803 1.00 80.44 119 LYS A N 1
ATOM 959 C CA . LYS A 1 119 ? 18.348 11.696 1.049 1.00 80.44 119 LYS A CA 1
ATOM 960 C C . LYS A 1 119 ? 16.854 11.350 0.965 1.00 80.44 119 LYS A C 1
ATOM 962 O O . LYS A 1 119 ? 16.113 11.991 0.221 1.00 80.44 119 LYS A O 1
ATOM 967 N N . GLY A 1 120 ? 16.404 10.350 1.720 1.00 85.19 120 GLY A N 1
ATOM 968 C CA . GLY A 1 120 ? 15.009 9.925 1.795 1.00 85.19 120 GLY A CA 1
ATOM 969 C C . GLY A 1 120 ? 14.798 8.465 1.406 1.00 85.19 120 GLY A C 1
ATOM 970 O O . GLY A 1 120 ? 15.738 7.681 1.278 1.00 85.19 120 GLY A O 1
ATOM 971 N N . MET A 1 121 ? 13.531 8.100 1.232 1.00 88.44 121 MET A N 1
ATOM 972 C CA . MET A 1 121 ? 13.131 6.733 0.922 1.00 88.44 121 MET A CA 1
ATOM 973 C C . MET A 1 121 ? 13.071 6.530 -0.595 1.00 88.44 121 MET A C 1
ATOM 975 O O . MET A 1 121 ? 12.578 7.385 -1.337 1.00 88.44 121 MET A O 1
ATOM 979 N N . TYR A 1 122 ? 13.589 5.400 -1.062 1.00 90.94 122 TYR A N 1
ATOM 980 C CA . TYR A 1 122 ? 13.633 5.034 -2.471 1.00 90.94 122 TYR A CA 1
ATOM 981 C C . TYR A 1 122 ? 12.865 3.741 -2.712 1.00 90.94 122 TYR A C 1
ATOM 983 O O . TYR A 1 122 ? 12.976 2.792 -1.943 1.00 90.94 122 TYR A O 1
ATOM 991 N N . LEU A 1 123 ? 12.110 3.703 -3.805 1.00 91.62 123 LEU A N 1
ATOM 992 C CA . LEU A 1 123 ? 11.516 2.490 -4.347 1.00 91.62 123 LEU A CA 1
ATOM 993 C C . LEU A 1 123 ? 12.418 1.973 -5.466 1.00 91.62 123 LEU A C 1
ATOM 995 O O . LEU A 1 123 ? 12.612 2.670 -6.466 1.00 91.62 123 LEU A O 1
ATOM 999 N N . ILE A 1 124 ? 12.957 0.769 -5.302 1.00 91.50 124 ILE A N 1
ATOM 1000 C CA . ILE A 1 124 ? 13.859 0.138 -6.269 1.00 91.50 124 ILE A CA 1
ATOM 1001 C C . ILE A 1 124 ? 13.167 -1.091 -6.845 1.00 91.50 124 ILE A C 1
ATOM 1003 O O . ILE A 1 124 ? 12.633 -1.912 -6.102 1.00 91.50 124 ILE A O 1
ATOM 1007 N N . CYS A 1 125 ? 13.144 -1.204 -8.172 1.00 92.38 125 CYS A N 1
ATOM 1008 C CA . CYS A 1 125 ? 12.569 -2.351 -8.862 1.00 92.38 125 CYS A CA 1
ATOM 1009 C C . CYS A 1 125 ? 13.633 -3.400 -9.183 1.00 92.38 125 CYS A C 1
ATOM 1011 O O . CYS A 1 125 ? 14.607 -3.106 -9.869 1.00 92.38 125 CYS A O 1
ATOM 1013 N N . GLU A 1 126 ? 13.401 -4.642 -8.769 1.00 88.94 126 GLU A N 1
ATOM 1014 C CA . GLU A 1 126 ? 14.320 -5.764 -9.009 1.00 88.94 126 GLU A CA 1
ATOM 1015 C C . GLU A 1 126 ? 14.230 -6.294 -10.444 1.00 88.94 126 GLU A C 1
ATOM 1017 O O . GLU A 1 126 ? 15.192 -6.843 -10.970 1.00 88.94 126 GLU A O 1
ATOM 1022 N N . ALA A 1 127 ? 13.089 -6.094 -11.111 1.00 86.38 127 ALA A N 1
ATOM 1023 C CA . ALA A 1 127 ? 12.871 -6.589 -12.468 1.00 86.38 127 ALA A CA 1
ATOM 1024 C C . ALA A 1 127 ? 13.489 -5.699 -13.563 1.00 86.38 127 ALA A C 1
ATOM 1026 O O . 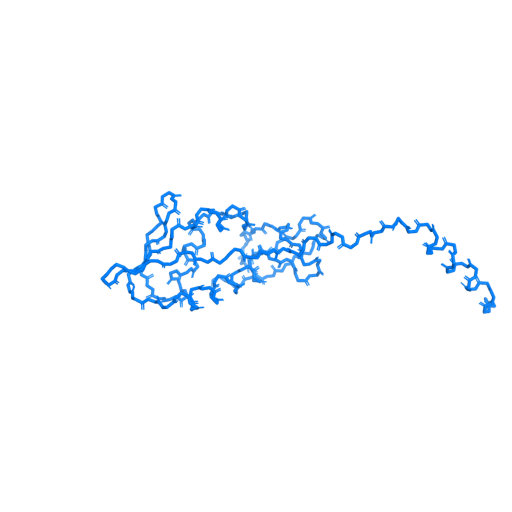ALA A 1 127 ? 13.880 -6.211 -14.607 1.00 86.38 127 ALA A O 1
ATOM 1027 N N . CYS A 1 128 ? 13.535 -4.377 -13.362 1.00 88.44 128 CYS A N 1
ATOM 1028 C CA . CYS A 1 128 ? 14.041 -3.423 -14.364 1.00 88.44 128 CYS A CA 1
ATOM 1029 C C . CYS A 1 128 ? 15.169 -2.511 -13.861 1.00 88.44 128 CYS A C 1
ATOM 1031 O O . CYS A 1 128 ? 15.743 -1.775 -14.655 1.00 88.44 128 CYS A O 1
ATOM 1033 N N . GLY A 1 129 ? 15.490 -2.533 -12.564 1.00 87.38 129 GLY A N 1
ATOM 1034 C CA . GLY A 1 129 ? 16.538 -1.696 -11.970 1.00 87.38 129 GLY A CA 1
ATOM 1035 C C . GLY A 1 129 ? 16.151 -0.230 -11.753 1.00 87.38 129 GLY A C 1
ATOM 1036 O O . GLY A 1 129 ? 16.967 0.547 -11.259 1.00 87.38 129 GLY A O 1
ATOM 1037 N N . ALA A 1 130 ? 14.925 0.175 -12.097 1.00 90.31 130 ALA A N 1
ATOM 1038 C CA . ALA A 1 130 ? 14.483 1.553 -11.922 1.00 90.31 130 ALA A CA 1
ATOM 1039 C C . ALA A 1 130 ? 14.451 1.957 -10.436 1.00 90.31 130 ALA A C 1
ATOM 1041 O O . ALA A 1 130 ? 13.980 1.198 -9.583 1.00 90.31 130 ALA A O 1
ATOM 1042 N N . ARG A 1 131 ? 14.922 3.176 -10.141 1.00 91.06 131 ARG A N 1
ATOM 1043 C CA . ARG A 1 131 ? 14.984 3.761 -8.794 1.00 91.06 131 ARG A CA 1
ATOM 1044 C C . ARG A 1 131 ? 14.174 5.052 -8.752 1.00 91.06 131 ARG A C 1
ATOM 1046 O O . ARG A 1 131 ? 14.492 6.010 -9.453 1.00 91.06 131 ARG A O 1
ATOM 1053 N N . TYR A 1 132 ? 13.164 5.100 -7.890 1.00 89.38 132 TYR A N 1
ATOM 1054 C CA . TYR A 1 132 ? 12.299 6.266 -7.712 1.00 89.38 132 TYR A CA 1
ATOM 1055 C C . TYR A 1 132 ? 12.408 6.813 -6.297 1.00 89.38 132 TYR A C 1
ATOM 1057 O O . TYR A 1 132 ? 12.448 6.056 -5.332 1.00 89.38 132 TYR A O 1
ATOM 1065 N N . TRP A 1 133 ? 12.411 8.135 -6.161 1.00 89.81 133 TRP A N 1
ATOM 1066 C CA . TRP A 1 133 ? 12.275 8.776 -4.859 1.00 89.81 133 TRP A CA 1
ATOM 1067 C C . TRP A 1 133 ? 10.805 8.766 -4.426 1.00 89.81 133 TRP A C 1
ATOM 1069 O O . TRP A 1 133 ? 9.926 9.165 -5.197 1.00 89.81 133 TRP A O 1
ATOM 1079 N N . VAL A 1 134 ? 10.536 8.309 -3.203 1.00 86.62 134 VAL A N 1
ATOM 1080 C CA . VAL A 1 134 ? 9.194 8.277 -2.613 1.00 86.62 134 VAL A CA 1
ATOM 1081 C C . VAL A 1 134 ? 9.132 9.200 -1.398 1.00 86.62 134 VAL A C 1
ATOM 1083 O O . VAL A 1 134 ? 10.062 9.280 -0.596 1.00 86.62 134 VAL A O 1
ATOM 1086 N N . LYS A 1 135 ? 8.025 9.942 -1.279 1.00 70.88 135 LYS A N 1
ATOM 1087 C CA . LYS A 1 135 ? 7.797 10.842 -0.143 1.00 70.88 135 LYS A CA 1
ATOM 1088 C C . LYS A 1 135 ? 7.516 10.022 1.124 1.00 70.88 135 LYS A C 1
ATOM 1090 O O . LYS A 1 135 ? 6.825 9.003 1.056 1.00 70.88 135 LYS A O 1
ATOM 1095 N N . ASN A 1 136 ? 8.080 10.477 2.242 1.00 57.59 136 ASN A N 1
ATOM 1096 C CA . ASN A 1 136 ? 7.918 9.907 3.585 1.00 57.59 136 ASN A CA 1
ATOM 1097 C C . ASN A 1 136 ? 6.686 10.484 4.293 1.00 57.59 136 ASN A C 1
ATOM 1099 O O . ASN A 1 136 ? 6.417 11.685 4.080 1.00 57.59 136 ASN A O 1
#